Protein AF-A0A2V5XE76-F1 (afdb_monomer)

Radius of gyration: 19.18 Å; Cα contacts (8 Å, |Δi|>4): 137; chains: 1; bounding box: 35×32×63 Å

Structure (mmCIF, N/CA/C/O backbone):
data_AF-A0A2V5XE76-F1
#
_entry.id   AF-A0A2V5XE76-F1
#
loop_
_atom_site.group_PDB
_atom_site.id
_atom_site.type_symbol
_atom_site.label_atom_id
_atom_site.label_alt_id
_atom_site.label_comp_id
_atom_site.label_asym_id
_atom_site.label_entity_id
_atom_site.label_seq_id
_atom_site.pdbx_PDB_ins_code
_atom_site.Cartn_x
_atom_site.Cartn_y
_atom_site.Cartn_z
_atom_site.occupancy
_atom_site.B_iso_or_equiv
_atom_site.auth_seq_id
_atom_site.auth_comp_id
_atom_site.auth_asym_id
_atom_site.auth_atom_id
_atom_site.pdbx_PDB_model_num
ATOM 1 N N . MET A 1 1 ? 0.293 -0.929 38.807 1.00 53.34 1 MET A N 1
ATOM 2 C CA . MET A 1 1 ? -0.860 -1.456 38.031 1.00 53.34 1 MET A CA 1
ATOM 3 C C . MET A 1 1 ? -1.058 -0.796 36.652 1.00 53.34 1 MET A C 1
ATOM 5 O O . MET A 1 1 ? -1.754 -1.380 35.835 1.00 53.34 1 MET A O 1
ATOM 9 N N . HIS A 1 2 ? -0.430 0.347 36.322 1.00 53.59 2 HIS A N 1
ATOM 10 C CA . HIS A 1 2 ? -0.545 0.971 34.984 1.00 53.59 2 HIS A CA 1
ATOM 11 C C . HIS A 1 2 ? 0.242 0.276 33.847 1.00 53.59 2 HIS A C 1
ATOM 13 O O . HIS A 1 2 ? -0.196 0.323 32.702 1.00 53.59 2 HIS A O 1
ATOM 19 N N . GLY A 1 3 ? 1.341 -0.434 34.135 1.00 53.25 3 GLY A N 1
ATOM 20 C CA . GLY A 1 3 ? 2.143 -1.115 33.100 1.00 53.25 3 GLY A CA 1
ATOM 21 C C . GLY A 1 3 ? 1.460 -2.318 32.424 1.00 53.25 3 GLY A C 1
ATOM 22 O O . GLY A 1 3 ? 1.708 -2.595 31.254 1.00 53.25 3 GLY A O 1
ATOM 23 N N . LEU A 1 4 ? 0.547 -3.005 33.123 1.00 61.97 4 LEU A N 1
ATOM 24 C CA . LEU A 1 4 ? -0.153 -4.190 32.598 1.00 61.97 4 LEU A CA 1
ATOM 25 C C . LEU A 1 4 ? -1.219 -3.834 31.546 1.00 61.97 4 LEU A C 1
ATOM 27 O O . LEU A 1 4 ? -1.407 -4.565 30.575 1.00 61.97 4 LEU A O 1
ATOM 31 N N . LEU A 1 5 ? -1.893 -2.690 31.703 1.00 58.81 5 LEU A N 1
ATOM 32 C CA . LEU A 1 5 ? -2.959 -2.257 30.793 1.00 58.81 5 LEU A CA 1
ATOM 33 C C . LEU A 1 5 ? -2.410 -1.804 29.436 1.00 58.81 5 LEU A C 1
ATOM 35 O O . LEU A 1 5 ? -2.969 -2.175 28.403 1.00 58.81 5 LEU A O 1
ATOM 39 N N . ILE A 1 6 ? -1.287 -1.079 29.437 1.00 61.44 6 ILE A N 1
ATOM 40 C CA . ILE A 1 6 ? -0.598 -0.643 28.212 1.00 61.44 6 ILE A CA 1
ATOM 41 C C . ILE A 1 6 ? -0.126 -1.865 27.413 1.00 61.44 6 ILE A C 1
ATOM 43 O O . ILE A 1 6 ? -0.389 -1.948 26.214 1.00 61.44 6 ILE A O 1
ATOM 47 N N . SER A 1 7 ? 0.459 -2.860 28.091 1.00 69.88 7 SER A N 1
ATOM 48 C CA . SER A 1 7 ? 0.870 -4.127 27.471 1.00 69.88 7 SER A CA 1
ATOM 49 C C . SER A 1 7 ? -0.305 -4.839 26.784 1.00 69.88 7 SER A C 1
ATOM 51 O O . SER A 1 7 ? -0.234 -5.164 25.600 1.00 69.88 7 SER A O 1
ATOM 53 N N . SER A 1 8 ? -1.446 -4.975 27.470 1.00 76.69 8 SER A N 1
ATOM 54 C CA . SER A 1 8 ? -2.621 -5.658 26.907 1.00 76.69 8 SER A CA 1
ATOM 55 C C . SER A 1 8 ? -3.210 -4.966 25.669 1.00 76.69 8 SER A C 1
ATOM 57 O O . SER A 1 8 ? -3.753 -5.625 24.780 1.00 76.69 8 SER A O 1
ATOM 59 N N . PHE A 1 9 ? -3.112 -3.636 25.593 1.00 75.81 9 PHE A N 1
ATOM 60 C CA . PHE A 1 9 ? -3.627 -2.859 24.470 1.00 75.81 9 PHE A CA 1
ATOM 61 C C . PHE A 1 9 ? -2.759 -3.015 23.223 1.00 75.81 9 PHE A C 1
ATOM 63 O O . PHE A 1 9 ? -3.282 -3.292 22.142 1.00 75.81 9 PHE A O 1
ATOM 70 N N . VAL A 1 10 ? -1.442 -2.884 23.388 1.00 82.81 10 VAL A N 1
ATOM 71 C CA . VAL A 1 10 ? -0.472 -3.064 22.302 1.00 82.81 10 VAL A CA 1
ATOM 72 C C . VAL A 1 10 ? -0.579 -4.478 21.733 1.00 82.81 10 VAL A C 1
ATOM 74 O O . VAL A 1 10 ? -0.676 -4.647 20.520 1.00 82.81 10 VAL A O 1
ATOM 77 N N . VAL A 1 11 ? -0.687 -5.487 22.603 1.00 87.12 11 VAL A N 1
ATOM 78 C CA . VAL A 1 11 ? -0.856 -6.889 22.197 1.00 87.12 11 VAL A CA 1
ATOM 79 C C . VAL A 1 11 ? -2.112 -7.085 21.342 1.00 87.12 11 VAL A C 1
ATOM 81 O O . VAL A 1 11 ? -2.038 -7.715 20.291 1.00 87.12 11 VAL A O 1
ATOM 84 N N . LYS A 1 12 ? -3.259 -6.505 21.723 1.00 88.94 12 LYS A N 1
ATOM 85 C CA . LYS A 1 12 ? -4.496 -6.598 20.923 1.00 88.94 12 LYS A CA 1
ATOM 86 C C . LYS A 1 12 ? -4.347 -5.974 19.534 1.00 88.94 12 LYS A C 1
ATOM 88 O O . LYS A 1 12 ? -4.841 -6.544 18.565 1.00 88.94 12 LYS A O 1
ATOM 93 N N . LYS A 1 13 ? -3.660 -4.832 19.428 1.00 91.06 13 LYS A N 1
ATOM 94 C CA . LYS A 1 13 ? -3.397 -4.171 18.138 1.00 91.06 13 LYS A CA 1
ATOM 95 C C . LYS A 1 13 ? -2.472 -5.001 17.249 1.00 91.06 13 LYS A C 1
ATOM 97 O O . LYS A 1 13 ? -2.743 -5.124 16.059 1.00 91.06 13 LYS A O 1
ATOM 102 N N . ILE A 1 14 ? -1.441 -5.617 17.828 1.00 94.75 14 ILE A N 1
ATOM 103 C CA . ILE A 1 14 ? -0.551 -6.536 17.104 1.00 94.75 14 ILE A CA 1
ATOM 104 C C . ILE A 1 14 ? -1.347 -7.723 16.559 1.00 94.75 14 ILE A C 1
ATOM 106 O O . ILE A 1 14 ? -1.254 -8.019 15.373 1.00 94.75 14 ILE A O 1
ATOM 110 N N . TRP A 1 15 ? -2.178 -8.366 17.384 1.00 96.25 15 TRP A N 1
ATOM 111 C CA . TRP A 1 15 ? -3.008 -9.483 16.923 1.00 96.25 15 TRP A CA 1
ATOM 112 C C . TRP A 1 15 ? -3.979 -9.079 15.815 1.00 96.25 15 TRP A C 1
ATOM 114 O O . TRP A 1 15 ? -4.098 -9.802 14.832 1.00 96.25 15 TRP A O 1
ATOM 124 N N . ALA A 1 16 ? -4.628 -7.918 15.930 1.00 96.38 16 ALA A N 1
ATOM 125 C CA . ALA A 1 16 ? -5.495 -7.405 14.872 1.00 96.38 16 ALA A CA 1
ATOM 126 C C . ALA A 1 16 ? -4.729 -7.198 13.554 1.00 96.38 16 ALA A C 1
ATOM 128 O O . ALA A 1 16 ? -5.202 -7.618 12.501 1.00 96.38 16 ALA A O 1
ATOM 129 N N . ALA A 1 17 ? -3.522 -6.625 13.608 1.00 97.31 17 ALA A N 1
ATOM 130 C CA . ALA A 1 17 ? -2.675 -6.455 12.431 1.00 97.31 17 ALA A CA 1
ATOM 131 C C . ALA A 1 17 ? -2.233 -7.800 11.825 1.00 97.31 17 ALA A C 1
ATOM 133 O O . ALA A 1 17 ? -2.301 -7.972 10.611 1.00 97.31 17 ALA A O 1
ATOM 134 N N . LEU A 1 18 ? -1.839 -8.775 12.653 1.00 97.94 18 LEU A N 1
ATOM 135 C CA . LEU A 1 18 ? -1.470 -10.120 12.191 1.00 97.94 18 LEU A CA 1
ATOM 136 C C . LEU A 1 18 ? -2.648 -10.848 11.534 1.00 97.94 18 LEU A C 1
ATOM 138 O O . LEU A 1 18 ? -2.463 -11.502 10.510 1.00 97.94 18 LEU A O 1
ATOM 142 N N . ILE A 1 19 ? -3.856 -10.708 12.090 1.00 98.06 19 ILE A N 1
ATOM 143 C CA . ILE A 1 19 ? -5.080 -11.252 11.490 1.00 98.06 19 ILE A CA 1
ATOM 144 C C . ILE A 1 19 ? -5.329 -10.607 10.125 1.00 98.06 19 ILE A C 1
ATOM 146 O O . ILE A 1 19 ? -5.596 -11.329 9.170 1.00 98.06 19 ILE A O 1
ATOM 150 N N . LEU A 1 20 ? -5.199 -9.282 10.002 1.00 98.50 20 LEU A N 1
ATOM 151 C CA . LEU A 1 20 ? -5.370 -8.592 8.718 1.00 98.50 20 LEU A CA 1
ATOM 152 C C . LEU A 1 20 ? -4.351 -9.061 7.676 1.00 98.50 20 LEU A C 1
ATOM 154 O O . LEU A 1 20 ? -4.742 -9.363 6.553 1.00 98.50 20 LEU A O 1
ATOM 158 N N . ILE A 1 21 ? -3.076 -9.198 8.054 1.00 98.56 21 ILE A N 1
ATOM 159 C CA . ILE A 1 21 ? -2.040 -9.752 7.170 1.00 98.56 21 ILE A CA 1
ATOM 160 C C . ILE A 1 21 ? -2.441 -11.157 6.716 1.00 98.56 21 ILE A C 1
ATOM 162 O O . ILE A 1 21 ? -2.447 -11.434 5.521 1.00 98.56 21 ILE A O 1
ATOM 166 N N . ALA A 1 22 ? -2.823 -12.039 7.643 1.00 98.44 22 ALA A N 1
ATOM 167 C CA . ALA A 1 22 ? -3.223 -13.399 7.297 1.00 98.44 22 ALA A CA 1
ATOM 168 C C . ALA A 1 22 ? -4.432 -13.420 6.347 1.00 98.44 22 ALA A C 1
ATOM 170 O O . ALA A 1 22 ? -4.406 -14.132 5.346 1.00 98.44 22 ALA A O 1
ATOM 171 N N . VAL A 1 23 ? -5.462 -12.616 6.621 1.00 98.44 23 VAL A N 1
ATOM 172 C CA . VAL A 1 23 ? -6.676 -12.524 5.795 1.00 98.44 23 VAL A CA 1
ATOM 173 C C . VAL A 1 23 ? -6.355 -12.027 4.387 1.00 98.44 23 VAL A C 1
ATOM 175 O O . VAL A 1 23 ? -6.797 -12.648 3.420 1.00 98.44 23 VAL A O 1
ATOM 178 N N . VAL A 1 24 ? -5.553 -10.967 4.255 1.00 98.50 24 VAL A N 1
ATOM 179 C CA . VAL A 1 24 ? -5.116 -10.450 2.951 1.00 98.50 24 VAL A CA 1
ATOM 180 C C . VAL A 1 24 ? -4.320 -11.521 2.200 1.00 98.50 24 VAL A C 1
ATOM 182 O O . VAL A 1 24 ? -4.672 -11.886 1.080 1.00 98.50 24 VAL A O 1
ATOM 185 N N . PHE A 1 25 ? -3.294 -12.104 2.820 1.00 98.00 25 PHE A N 1
ATOM 186 C CA . PHE A 1 25 ? -2.463 -13.108 2.153 1.00 98.00 25 PHE A CA 1
ATOM 187 C C . PHE A 1 25 ? -3.252 -14.346 1.728 1.00 98.00 25 PHE A C 1
ATOM 189 O O . PHE A 1 25 ? -3.027 -14.847 0.632 1.00 98.00 25 PHE A O 1
ATOM 196 N N . ILE A 1 26 ? -4.185 -14.832 2.550 1.00 97.81 26 ILE A N 1
ATOM 197 C CA . ILE A 1 26 ? -5.039 -15.972 2.190 1.00 97.81 26 ILE A CA 1
ATOM 198 C C . ILE A 1 26 ? -5.948 -15.611 1.010 1.00 97.81 26 ILE A C 1
ATOM 200 O O . ILE A 1 26 ? -6.051 -16.394 0.066 1.00 97.81 26 ILE A O 1
ATOM 204 N N . SER A 1 27 ? -6.567 -14.429 1.039 1.00 97.81 27 SER A N 1
ATOM 205 C CA . SER A 1 27 ? -7.540 -14.002 0.023 1.00 97.81 27 SER A CA 1
ATOM 206 C C . SER A 1 27 ? -6.899 -13.791 -1.351 1.00 97.81 27 SER A C 1
ATOM 208 O O . SER A 1 27 ? -7.483 -14.172 -2.363 1.00 97.81 27 SER A O 1
ATOM 210 N N . TYR A 1 28 ? -5.673 -13.255 -1.396 1.00 96.94 28 TYR A N 1
ATOM 211 C CA . TYR A 1 28 ? -4.976 -12.940 -2.652 1.00 96.94 28 TYR A CA 1
ATOM 212 C C . TYR A 1 28 ? -3.794 -13.868 -2.971 1.00 96.94 28 TYR A C 1
ATOM 214 O O . TYR A 1 28 ? -3.094 -13.645 -3.959 1.00 96.94 28 TYR A O 1
ATOM 222 N N . ALA A 1 29 ? -3.580 -14.950 -2.211 1.00 96.12 29 ALA A N 1
ATOM 223 C CA . ALA A 1 29 ? -2.559 -15.960 -2.517 1.00 96.12 29 ALA A CA 1
ATOM 224 C C . ALA A 1 29 ? -2.602 -16.473 -3.973 1.00 96.12 29 ALA A C 1
ATOM 226 O O . ALA A 1 29 ? -1.527 -16.652 -4.558 1.00 96.12 29 ALA A O 1
ATOM 227 N N . PRO A 1 30 ? -3.781 -16.691 -4.600 1.00 96.12 30 PRO A N 1
ATOM 228 C CA . PRO A 1 30 ? -3.836 -17.112 -5.998 1.00 96.12 30 PRO A CA 1
ATOM 229 C C . PRO A 1 30 ? -3.193 -16.110 -6.967 1.00 96.12 30 PRO A C 1
ATOM 231 O O . PRO A 1 30 ? -2.574 -16.536 -7.941 1.00 96.12 30 PRO A O 1
ATOM 234 N N . ALA A 1 31 ? -3.260 -14.802 -6.685 1.00 94.12 31 ALA A N 1
ATOM 235 C CA . ALA A 1 31 ? -2.730 -13.762 -7.569 1.00 94.12 31 ALA A CA 1
ATOM 236 C C . ALA A 1 31 ? -1.220 -13.914 -7.799 1.00 94.12 31 ALA A C 1
ATOM 238 O O . ALA A 1 31 ? -0.745 -13.760 -8.920 1.00 94.12 31 ALA A O 1
ATOM 239 N N . VAL A 1 32 ? -0.465 -14.336 -6.782 1.00 95.25 32 VAL A N 1
ATOM 240 C CA . VAL A 1 32 ? 0.996 -14.531 -6.871 1.00 95.25 32 VAL A CA 1
ATOM 241 C C . VAL A 1 32 ? 1.390 -15.585 -7.919 1.00 95.25 32 VAL A C 1
ATOM 243 O O . VAL A 1 32 ? 2.512 -15.571 -8.421 1.00 95.25 32 VAL A O 1
ATOM 246 N N . ARG A 1 33 ? 0.476 -16.494 -8.282 1.00 95.75 33 ARG A N 1
ATOM 247 C CA . ARG A 1 33 ? 0.705 -17.533 -9.302 1.00 95.75 33 ARG A CA 1
ATOM 248 C C . ARG A 1 33 ? 0.202 -17.146 -10.694 1.00 95.75 33 ARG A C 1
ATOM 250 O O . ARG A 1 33 ? 0.488 -17.864 -11.649 1.00 95.75 33 ARG A O 1
ATOM 257 N N . ASN A 1 34 ? -0.535 -16.045 -10.810 1.00 95.88 34 ASN A N 1
ATOM 258 C CA . ASN A 1 34 ? -1.094 -15.584 -12.073 1.00 95.88 34 ASN A CA 1
ATOM 259 C C . ASN A 1 34 ? -0.053 -14.809 -12.896 1.00 95.88 34 ASN A C 1
ATOM 261 O O . ASN A 1 34 ? 0.933 -14.293 -12.366 1.00 95.88 34 ASN A O 1
ATOM 265 N N . GLY A 1 35 ? -0.276 -14.746 -14.209 1.00 97.44 35 GLY A N 1
ATOM 266 C CA . GLY A 1 35 ? 0.493 -13.895 -15.117 1.00 97.44 35 GLY A CA 1
ATOM 267 C C . GLY A 1 35 ? 0.016 -12.444 -15.098 1.00 97.44 35 GLY A C 1
ATOM 268 O O . GLY A 1 35 ? -1.010 -12.139 -14.496 1.00 97.44 35 GLY A O 1
ATOM 269 N N . PHE A 1 36 ? 0.747 -11.575 -15.796 1.00 97.38 36 PHE A N 1
ATOM 270 C CA . PHE A 1 36 ? 0.317 -10.201 -16.048 1.00 97.38 36 PHE A CA 1
ATOM 271 C C . PHE A 1 36 ? -0.972 -10.180 -16.877 1.00 97.38 36 PHE A C 1
ATOM 273 O O . PHE A 1 36 ? -1.052 -10.863 -17.905 1.00 97.38 36 PHE A O 1
ATOM 280 N N . VAL A 1 37 ? -1.961 -9.394 -16.456 1.00 95.00 37 VAL A N 1
ATOM 281 C CA . VAL A 1 37 ? -3.259 -9.260 -17.134 1.00 95.00 37 VAL A CA 1
ATOM 282 C C . VAL A 1 37 ? -3.757 -7.815 -17.100 1.00 95.00 37 VAL A C 1
ATOM 284 O O . VAL A 1 37 ? -3.347 -7.018 -16.265 1.00 95.00 37 VAL A O 1
ATOM 287 N N . TRP A 1 38 ? -4.658 -7.471 -18.025 1.00 92.62 38 TRP A N 1
ATOM 288 C CA . TRP A 1 38 ? -5.283 -6.143 -18.101 1.00 92.62 38 TRP A CA 1
ATOM 289 C C . TRP A 1 38 ? -4.242 -5.007 -18.073 1.00 92.62 38 TRP A C 1
ATOM 291 O O . TRP A 1 38 ? -3.357 -4.961 -18.938 1.00 92.62 38 TRP A O 1
ATOM 301 N N . ASP A 1 39 ? -4.340 -4.119 -17.083 1.00 91.31 39 ASP A N 1
ATOM 302 C CA . ASP A 1 39 ? -3.519 -2.922 -16.942 1.00 91.31 39 ASP A CA 1
ATOM 303 C C . ASP A 1 39 ? -2.036 -3.230 -16.722 1.00 91.31 39 ASP A C 1
ATOM 305 O O . ASP A 1 39 ? -1.203 -2.402 -17.089 1.00 91.31 39 ASP A O 1
ATOM 309 N N . ASP A 1 40 ? -1.664 -4.426 -16.252 1.00 94.69 40 ASP A N 1
ATOM 310 C CA . ASP A 1 40 ? -0.255 -4.832 -16.144 1.00 94.69 40 ASP A CA 1
ATOM 311 C C . ASP A 1 40 ? 0.471 -4.704 -17.490 1.00 94.69 40 ASP A C 1
ATOM 313 O O . ASP A 1 40 ? 1.660 -4.380 -17.561 1.00 94.69 40 ASP A O 1
ATOM 317 N N . THR A 1 41 ? -0.261 -4.903 -18.588 1.00 93.50 41 THR A N 1
ATOM 318 C CA . THR A 1 41 ? 0.281 -4.756 -19.938 1.00 93.50 41 THR A CA 1
ATOM 319 C C . THR A 1 41 ? 0.754 -3.328 -20.194 1.00 93.50 41 THR A C 1
ATOM 321 O O . THR A 1 41 ? 1.830 -3.127 -20.749 1.00 93.50 41 THR A O 1
ATOM 324 N N . ALA A 1 42 ? -0.033 -2.323 -19.813 1.00 92.62 42 ALA A N 1
ATOM 325 C CA . ALA A 1 42 ? 0.340 -0.925 -20.006 1.00 92.62 42 ALA A CA 1
ATOM 326 C C . ALA A 1 42 ? 1.326 -0.459 -18.924 1.00 92.62 42 ALA A C 1
ATOM 328 O O . ALA A 1 42 ? 2.358 0.124 -19.238 1.00 92.62 42 ALA A O 1
ATOM 329 N N . LEU A 1 43 ? 1.044 -0.780 -17.660 1.00 93.81 43 LEU A N 1
ATOM 330 C CA . LEU A 1 43 ? 1.743 -0.235 -16.497 1.00 93.81 43 LEU A CA 1
ATOM 331 C C . LEU A 1 43 ? 3.076 -0.925 -16.184 1.00 93.81 43 LEU A C 1
ATOM 333 O O . LEU A 1 43 ? 3.940 -0.319 -15.553 1.00 93.81 43 LEU A O 1
ATOM 337 N N . VAL A 1 44 ? 3.247 -2.184 -16.601 1.00 95.75 44 VAL A N 1
ATOM 338 C CA . VAL A 1 44 ? 4.455 -2.977 -16.321 1.00 95.75 44 VAL A CA 1
ATOM 339 C C . VAL A 1 44 ? 5.133 -3.442 -17.599 1.00 95.75 44 VAL A C 1
ATOM 341 O O . VAL A 1 44 ? 6.347 -3.287 -17.729 1.00 95.75 44 VAL A O 1
ATOM 344 N N . LEU A 1 45 ? 4.403 -4.020 -18.556 1.00 95.69 45 LEU A N 1
ATOM 345 C CA . LEU A 1 45 ? 5.022 -4.595 -19.760 1.00 95.69 45 LEU A CA 1
ATOM 346 C C . LEU A 1 45 ? 5.420 -3.544 -20.798 1.00 95.69 45 LEU A C 1
ATOM 348 O O . LEU A 1 45 ? 6.449 -3.708 -21.456 1.00 95.69 45 LEU A O 1
ATOM 352 N N . ARG A 1 46 ? 4.659 -2.456 -20.922 1.00 94.56 46 ARG A N 1
ATOM 353 C CA . ARG A 1 46 ? 4.894 -1.423 -21.941 1.00 94.56 46 ARG A CA 1
ATOM 354 C C . ARG A 1 46 ? 5.397 -0.090 -21.402 1.00 94.56 46 ARG A C 1
ATOM 356 O O . ARG A 1 46 ? 6.001 0.637 -22.182 1.00 94.56 46 ARG A O 1
ATOM 363 N N . ASP A 1 47 ? 5.252 0.202 -20.108 1.00 94.62 47 ASP A N 1
ATOM 364 C CA . ASP A 1 47 ? 5.765 1.451 -19.532 1.00 94.62 47 ASP A CA 1
ATOM 365 C C . ASP A 1 47 ? 7.307 1.529 -19.674 1.00 94.62 47 ASP A C 1
ATOM 367 O O . ASP A 1 47 ? 8.035 0.709 -19.096 1.00 94.62 47 ASP A O 1
ATOM 371 N N . PRO A 1 48 ? 7.850 2.483 -20.457 1.00 95.25 48 PRO A N 1
ATOM 372 C CA . PRO A 1 48 ? 9.292 2.627 -20.623 1.00 95.25 48 PRO A CA 1
ATOM 373 C C . PRO A 1 48 ? 9.955 3.309 -19.416 1.00 95.25 48 PRO A C 1
ATOM 375 O O . PRO A 1 48 ? 11.163 3.161 -19.216 1.00 95.25 48 PRO A O 1
ATOM 378 N N . LEU A 1 49 ? 9.195 4.035 -18.593 1.00 96.12 49 LEU A N 1
ATOM 379 C CA . LEU A 1 49 ? 9.716 4.856 -17.500 1.00 96.12 49 LEU A CA 1
ATOM 380 C C . LEU A 1 49 ? 10.115 4.019 -16.279 1.00 96.12 49 LEU A C 1
ATOM 382 O O . LEU A 1 49 ? 10.929 4.470 -15.475 1.00 96.12 49 LEU A O 1
ATOM 386 N N . ILE A 1 50 ? 9.638 2.774 -16.172 1.00 97.19 50 ILE A N 1
ATOM 3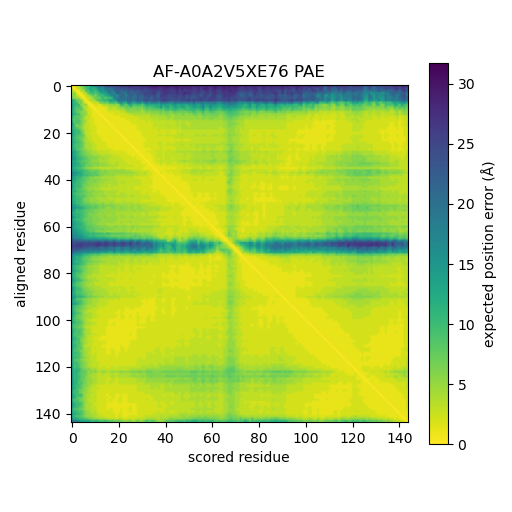87 C CA . ILE A 1 50 ? 10.049 1.858 -15.093 1.00 97.19 50 ILE A CA 1
ATOM 388 C C . ILE A 1 50 ? 11.393 1.164 -15.358 1.00 97.19 50 ILE A C 1
ATOM 390 O O . ILE A 1 50 ? 11.912 0.446 -14.507 1.00 97.19 50 ILE A O 1
ATOM 394 N N . ARG A 1 51 ? 11.977 1.343 -16.550 1.00 96.56 51 ARG A N 1
ATOM 395 C CA . ARG A 1 51 ? 13.139 0.560 -17.009 1.00 96.56 51 ARG A CA 1
ATOM 396 C C . ARG A 1 51 ? 14.480 1.023 -16.445 1.00 96.56 51 ARG A C 1
ATOM 398 O O . ARG A 1 51 ? 15.483 0.339 -16.636 1.00 96.56 51 ARG A O 1
ATOM 405 N N . SER A 1 52 ? 14.535 2.183 -15.791 1.00 96.69 52 SER A N 1
ATOM 406 C CA . SER A 1 52 ? 15.782 2.733 -15.259 1.00 96.69 52 SER A CA 1
ATOM 407 C C . SER A 1 52 ? 15.544 3.708 -14.113 1.00 96.69 52 SER A C 1
ATOM 409 O O . SER A 1 52 ? 14.677 4.571 -14.194 1.00 96.69 52 SER A O 1
ATOM 411 N N . TRP A 1 53 ? 16.419 3.673 -13.105 1.00 96.50 53 TRP A N 1
ATOM 412 C CA . TRP A 1 53 ? 16.478 4.675 -12.033 1.00 96.50 53 TRP A CA 1
ATOM 413 C C . TRP A 1 53 ? 16.625 6.109 -12.559 1.00 96.50 53 TRP A C 1
ATOM 415 O O . TRP A 1 53 ? 16.137 7.052 -11.944 1.00 96.50 53 TRP A O 1
ATOM 425 N N . ARG A 1 54 ? 17.268 6.280 -13.722 1.00 97.25 54 ARG A N 1
ATOM 426 C CA . ARG A 1 54 ? 17.459 7.594 -14.356 1.00 97.25 54 ARG A CA 1
ATOM 427 C C . ARG A 1 54 ? 16.155 8.207 -14.866 1.00 97.25 54 ARG A C 1
ATOM 429 O O . ARG A 1 54 ? 16.103 9.412 -15.066 1.00 97.25 54 ARG A O 1
ATOM 436 N N . LEU A 1 55 ? 15.125 7.389 -15.073 1.00 96.50 55 LEU A N 1
ATOM 437 C CA . LEU A 1 55 ? 13.821 7.819 -15.568 1.00 96.50 55 LEU A CA 1
ATOM 438 C C .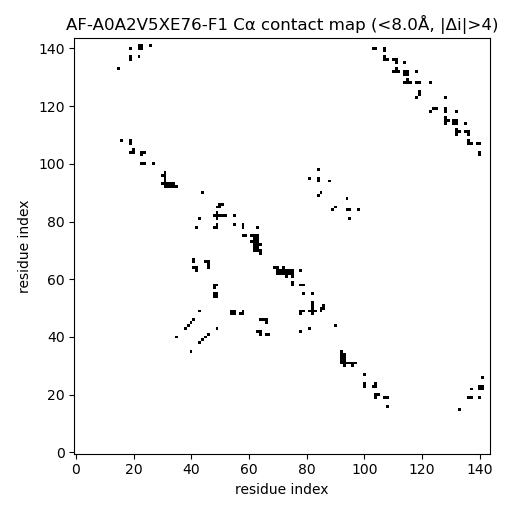 LEU A 1 55 ? 12.840 8.128 -14.434 1.00 96.50 55 LEU A C 1
ATOM 440 O O . LEU A 1 55 ? 11.705 8.484 -14.717 1.00 96.50 55 LEU A O 1
ATOM 444 N N . ILE A 1 56 ? 13.252 8.040 -13.162 1.00 96.25 56 ILE A N 1
ATOM 445 C CA . ILE A 1 56 ? 12.361 8.338 -12.031 1.00 96.25 56 ILE A CA 1
ATOM 446 C C . ILE A 1 56 ? 11.855 9.774 -12.107 1.00 96.25 56 ILE A C 1
ATOM 448 O O . ILE A 1 56 ? 10.651 9.979 -12.059 1.00 96.25 56 ILE A O 1
ATOM 452 N N . THR A 1 57 ? 12.740 10.759 -12.270 1.00 96.56 57 THR A N 1
ATOM 453 C CA . THR A 1 57 ? 12.334 12.171 -12.363 1.00 96.56 57 THR A CA 1
ATOM 454 C C . THR A 1 57 ? 11.372 12.403 -13.520 1.00 96.56 57 THR A C 1
ATOM 456 O O . THR A 1 57 ? 10.380 13.102 -13.355 1.00 96.56 57 THR A O 1
ATOM 459 N N . GLU A 1 58 ? 11.626 11.759 -14.660 1.00 95.31 58 GLU A N 1
ATOM 460 C CA . GLU A 1 58 ? 10.727 11.802 -15.810 1.00 95.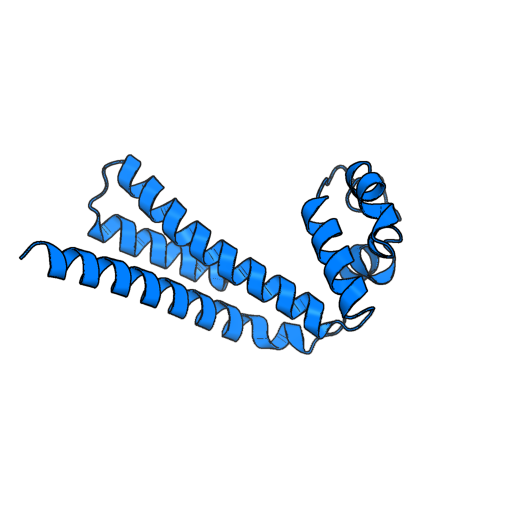31 58 GLU A CA 1
ATOM 461 C C . GLU A 1 58 ? 9.379 11.157 -15.473 1.00 95.31 58 GLU A C 1
ATOM 463 O O . GLU A 1 58 ? 8.334 11.738 -15.728 1.00 95.31 58 GLU A O 1
ATOM 468 N N . GLY A 1 59 ? 9.374 10.014 -14.787 1.00 93.44 59 GLY A N 1
ATOM 469 C CA . GLY A 1 59 ? 8.171 9.329 -14.316 1.00 93.44 59 GLY A CA 1
ATOM 470 C C . GLY A 1 59 ? 7.234 10.184 -13.460 1.00 93.44 59 GLY A C 1
ATOM 471 O O . GLY A 1 59 ? 6.025 9.958 -13.515 1.00 93.44 59 GLY A O 1
ATOM 472 N N . PHE A 1 60 ? 7.761 11.166 -12.718 1.00 95.56 60 PHE A N 1
ATOM 473 C CA . PHE A 1 60 ? 6.979 12.148 -11.951 1.00 95.56 60 PHE A CA 1
ATOM 474 C C . PHE A 1 60 ? 6.393 13.276 -12.817 1.00 95.56 60 PHE A C 1
ATOM 476 O O . PHE A 1 60 ? 5.490 13.974 -12.373 1.00 95.56 60 PHE A O 1
ATOM 483 N N . ASN A 1 61 ? 6.854 13.442 -14.054 1.00 93.94 61 ASN A N 1
ATOM 484 C CA . ASN A 1 61 ? 6.314 14.421 -14.999 1.00 93.94 61 ASN A CA 1
ATOM 485 C C . ASN A 1 61 ? 5.264 13.821 -15.948 1.00 93.94 61 ASN A C 1
ATOM 487 O O . ASN A 1 61 ? 4.708 14.544 -16.771 1.00 93.94 61 ASN A O 1
ATOM 491 N N . HIS A 1 62 ? 4.979 12.518 -15.840 1.00 91.38 62 HIS A N 1
ATOM 492 C CA . HIS A 1 62 ? 4.027 11.820 -16.705 1.00 91.38 62 HIS A CA 1
ATOM 493 C C . HIS A 1 62 ? 2.830 11.281 -15.939 1.00 91.38 62 HIS A C 1
ATOM 495 O O . HIS A 1 62 ? 2.944 10.741 -14.835 1.00 91.38 62 HIS A O 1
ATOM 501 N N . PHE A 1 63 ? 1.676 11.324 -16.595 1.00 91.56 63 PHE A N 1
ATOM 502 C CA . PHE A 1 63 ? 0.504 10.582 -16.159 1.00 91.56 63 PHE A CA 1
ATOM 503 C C . PHE A 1 63 ? 0.713 9.062 -16.284 1.00 91.56 63 PHE A C 1
ATOM 505 O O . PHE A 1 63 ? 1.729 8.564 -16.782 1.00 91.56 63 PHE A O 1
ATOM 512 N N . LEU A 1 64 ? -0.236 8.307 -15.742 1.00 88.69 64 LEU A N 1
ATOM 513 C CA . LEU A 1 64 ? -0.136 6.870 -15.507 1.00 88.69 64 LEU A CA 1
ATOM 514 C C . LEU A 1 64 ? 0.022 6.045 -16.790 1.00 88.69 64 LEU A C 1
ATOM 516 O O . LEU A 1 64 ? 0.788 5.089 -16.798 1.00 88.69 64 LEU A O 1
ATOM 520 N N . PHE A 1 65 ? -0.653 6.421 -17.873 1.00 87.44 65 PHE A N 1
ATOM 521 C CA . PHE A 1 65 ? -0.564 5.715 -19.148 1.00 87.44 65 PHE A CA 1
ATOM 522 C C . PHE A 1 65 ? 0.238 6.544 -20.151 1.00 87.44 65 PHE A C 1
ATOM 524 O O . PHE A 1 65 ? -0.223 7.587 -20.603 1.00 87.44 65 PHE A O 1
ATOM 531 N N . VAL A 1 66 ? 1.448 6.077 -20.475 1.00 82.62 66 VAL A N 1
ATOM 532 C CA . VAL A 1 66 ? 2.357 6.733 -21.438 1.00 82.62 66 VAL A CA 1
ATOM 533 C C . VAL A 1 66 ? 1.994 6.372 -22.884 1.00 82.62 66 VAL A C 1
ATOM 535 O O . VAL A 1 66 ? 2.263 7.135 -23.805 1.00 82.62 66 VAL A O 1
ATOM 538 N N . ASP A 1 67 ? 1.384 5.204 -23.087 1.00 73.62 67 ASP A N 1
ATOM 539 C CA . ASP A 1 67 ? 1.154 4.581 -24.394 1.00 73.62 67 ASP A CA 1
ATOM 540 C C . ASP A 1 67 ? -0.331 4.457 -24.787 1.00 73.62 67 ASP A C 1
ATOM 542 O O . ASP A 1 67 ? -0.649 3.841 -25.807 1.00 73.62 67 ASP A O 1
ATOM 546 N N . ALA A 1 68 ? -1.242 5.024 -23.992 1.00 62.81 68 ALA A N 1
ATOM 547 C CA . ALA A 1 68 ? -2.683 5.019 -24.240 1.00 62.81 68 ALA A CA 1
ATOM 548 C C . ALA A 1 68 ? -3.237 6.450 -24.350 1.00 62.81 68 ALA A C 1
ATOM 550 O O . ALA A 1 68 ? -2.504 7.430 -24.229 1.00 62.81 68 ALA A O 1
ATOM 551 N N . THR A 1 69 ? -4.545 6.564 -24.602 1.00 59.28 69 THR A N 1
ATOM 552 C CA . THR A 1 69 ? -5.313 7.820 -24.568 1.00 59.28 69 THR A CA 1
ATOM 553 C C . THR A 1 69 ? -4.888 8.703 -23.399 1.00 59.28 69 THR A C 1
ATOM 555 O O . THR A 1 69 ? -4.669 8.181 -22.305 1.00 59.28 69 THR A O 1
ATOM 558 N N . ALA A 1 70 ? -4.820 10.022 -23.623 1.00 64.94 70 ALA A N 1
ATOM 559 C CA . ALA A 1 70 ? -4.528 10.998 -22.576 1.00 64.94 70 ALA A CA 1
ATOM 560 C C . ALA A 1 70 ? -5.332 10.658 -21.312 1.00 64.94 70 ALA A C 1
ATOM 562 O O . ALA A 1 70 ? -6.562 10.622 -21.329 1.00 64.94 70 ALA A O 1
ATOM 563 N N . SER A 1 71 ? -4.608 10.306 -20.256 1.00 69.81 71 SER A N 1
ATOM 564 C CA . SER A 1 71 ? -5.164 9.877 -18.983 1.00 69.81 71 SER A CA 1
ATOM 565 C C . SER A 1 71 ? -4.823 10.937 -17.958 1.00 69.81 71 SER A C 1
ATOM 567 O O . SER A 1 71 ? -3.646 11.204 -17.751 1.00 69.81 71 SER A O 1
ATOM 569 N N . ASP A 1 72 ? -5.817 11.425 -17.227 1.00 82.62 72 ASP A N 1
ATOM 570 C CA . ASP A 1 72 ? -5.597 12.376 -16.132 1.00 82.62 72 ASP A CA 1
ATOM 571 C C . ASP A 1 72 ? -5.216 11.681 -14.808 1.00 82.62 72 ASP A C 1
ATOM 573 O O . ASP A 1 72 ? -5.114 12.310 -13.753 1.00 82.62 72 ASP A O 1
ATOM 577 N N . PHE A 1 73 ? -4.989 10.360 -14.822 1.00 88.25 73 PHE A N 1
ATOM 578 C CA . PHE A 1 73 ? -4.552 9.626 -13.637 1.00 88.25 73 PHE A CA 1
ATOM 579 C C . PHE A 1 73 ? -3.064 9.848 -13.370 1.00 88.25 73 PHE A C 1
ATOM 581 O O . PHE A 1 73 ? -2.212 9.393 -14.127 1.00 88.25 73 PHE A O 1
ATOM 588 N N . TYR A 1 74 ? -2.737 10.500 -12.257 1.00 92.69 74 TYR A N 1
ATOM 589 C CA . TYR A 1 74 ? -1.361 10.723 -11.814 1.00 92.69 74 TYR A CA 1
ATOM 590 C C . TYR A 1 74 ? -1.016 9.812 -10.625 1.00 92.69 74 TYR A C 1
ATOM 592 O O . TYR A 1 74 ? -1.591 9.954 -9.545 1.00 92.69 74 TYR A O 1
ATOM 600 N N . ARG A 1 75 ? -0.099 8.845 -10.816 1.00 93.81 75 ARG A N 1
ATOM 601 C CA . ARG A 1 75 ? 0.319 7.876 -9.773 1.00 93.81 75 ARG A CA 1
ATOM 602 C C . ARG A 1 75 ? 1.841 7.630 -9.760 1.00 93.81 75 ARG A C 1
ATOM 604 O O . ARG A 1 75 ? 2.295 6.501 -9.959 1.00 93.81 75 ARG A O 1
ATOM 611 N N . PRO A 1 76 ? 2.657 8.663 -9.498 1.00 94.81 76 PRO A N 1
ATOM 612 C CA . PRO A 1 76 ? 4.117 8.568 -9.591 1.00 94.81 76 PRO A CA 1
ATOM 613 C C . PRO A 1 76 ? 4.721 7.584 -8.576 1.00 94.81 76 PRO A C 1
ATOM 615 O O . PRO A 1 76 ? 5.707 6.917 -8.872 1.00 94.81 76 PRO A O 1
ATOM 618 N N . ILE A 1 77 ? 4.106 7.437 -7.395 1.00 96.81 77 ILE A N 1
ATOM 619 C CA . ILE A 1 77 ? 4.570 6.502 -6.359 1.00 96.81 77 ILE A CA 1
ATOM 620 C C . ILE A 1 77 ? 4.354 5.047 -6.786 1.00 96.81 77 ILE A C 1
ATOM 622 O O . ILE A 1 77 ? 5.232 4.216 -6.581 1.00 96.81 77 ILE A O 1
ATOM 626 N N . GLN A 1 78 ? 3.227 4.744 -7.440 1.00 96.31 78 GLN A N 1
ATOM 627 C CA . GLN A 1 78 ? 2.991 3.421 -8.019 1.00 96.31 78 GLN A CA 1
ATOM 628 C C . GLN A 1 78 ? 4.054 3.101 -9.076 1.00 96.31 78 GLN A C 1
ATOM 630 O O . GLN A 1 78 ? 4.657 2.031 -9.036 1.00 96.31 78 GLN A O 1
ATOM 635 N N . ARG A 1 79 ? 4.328 4.046 -9.984 1.00 96.00 79 ARG A N 1
ATOM 636 C CA . ARG A 1 79 ? 5.370 3.881 -11.004 1.00 96.00 79 ARG A CA 1
ATOM 637 C C . ARG A 1 79 ? 6.749 3.668 -10.377 1.00 96.00 79 ARG A C 1
ATOM 639 O O . ARG A 1 79 ? 7.472 2.785 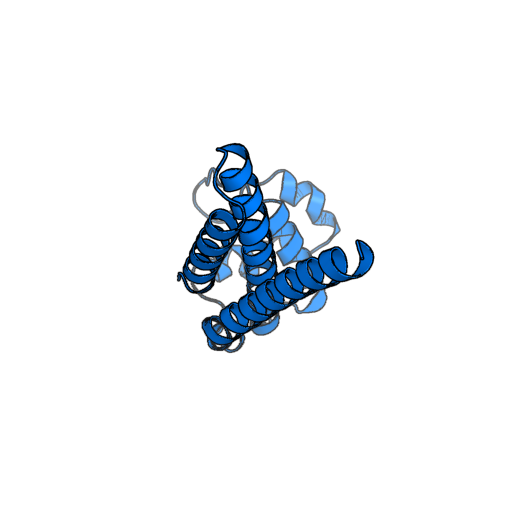-10.816 1.00 96.00 79 ARG A O 1
ATOM 646 N N . LEU A 1 80 ? 7.091 4.410 -9.320 1.00 97.56 80 LEU A N 1
ATOM 647 C CA . LEU A 1 80 ? 8.343 4.221 -8.583 1.00 97.56 80 LEU A CA 1
ATOM 648 C C . LEU A 1 80 ? 8.462 2.807 -7.994 1.00 97.56 80 LEU A C 1
ATOM 650 O O . LEU A 1 80 ? 9.525 2.198 -8.102 1.00 97.56 80 LEU A O 1
ATOM 654 N N . ILE A 1 81 ? 7.386 2.270 -7.410 1.00 97.94 81 ILE A N 1
ATOM 655 C CA . ILE A 1 81 ? 7.358 0.886 -6.911 1.00 97.94 81 ILE A CA 1
ATOM 656 C C . ILE A 1 81 ? 7.608 -0.095 -8.065 1.00 97.94 81 ILE A C 1
ATOM 658 O O . ILE A 1 81 ? 8.471 -0.959 -7.943 1.00 97.94 81 ILE A O 1
ATOM 662 N N . PHE A 1 82 ? 6.962 0.097 -9.218 1.00 97.75 82 PHE A N 1
ATOM 663 C CA . PHE A 1 82 ? 7.203 -0.742 -10.397 1.00 97.75 82 PHE A CA 1
ATOM 664 C C . PHE A 1 82 ? 8.617 -0.611 -10.975 1.00 97.75 82 PHE A C 1
ATOM 666 O O . PHE A 1 82 ? 9.139 -1.597 -11.493 1.00 97.75 82 PHE A O 1
ATOM 673 N N . THR A 1 83 ? 9.275 0.547 -10.850 1.00 98.06 83 THR A N 1
ATOM 674 C CA . THR A 1 83 ? 10.706 0.699 -11.172 1.00 98.06 83 THR A CA 1
ATOM 675 C C . THR A 1 83 ? 11.573 -0.166 -10.256 1.00 98.06 83 THR A C 1
ATOM 677 O O . THR A 1 83 ? 12.500 -0.825 -10.731 1.00 98.06 83 THR A O 1
ATOM 680 N N . ILE A 1 84 ? 11.265 -0.197 -8.954 1.00 98.25 84 ILE A N 1
ATOM 681 C CA . ILE A 1 84 ? 11.972 -1.036 -7.975 1.00 98.25 84 ILE A CA 1
ATOM 682 C C . ILE A 1 84 ? 11.733 -2.521 -8.282 1.00 98.25 84 ILE A C 1
ATOM 684 O O . ILE A 1 84 ? 12.697 -3.283 -8.384 1.00 98.25 84 ILE A O 1
ATOM 688 N N . ASP A 1 85 ? 10.476 -2.921 -8.491 1.00 98.25 85 ASP A N 1
ATOM 689 C CA . ASP A 1 85 ? 10.120 -4.303 -8.825 1.00 98.25 85 ASP A CA 1
ATOM 690 C C . ASP A 1 85 ? 10.779 -4.742 -10.142 1.00 98.25 85 ASP A C 1
ATOM 692 O O . ASP A 1 85 ? 11.331 -5.839 -10.220 1.00 98.25 85 ASP A O 1
ATOM 696 N N . TYR A 1 86 ? 10.818 -3.873 -11.159 1.00 98.31 86 TYR A N 1
ATOM 697 C CA . TYR A 1 86 ? 11.482 -4.169 -12.432 1.00 98.31 86 TYR A CA 1
ATOM 698 C C . TYR A 1 86 ? 12.986 -4.346 -12.272 1.00 98.31 86 TYR A C 1
ATOM 700 O O . TYR A 1 86 ? 13.552 -5.298 -12.814 1.00 98.31 86 TYR A O 1
ATOM 708 N N . ALA A 1 87 ? 13.637 -3.473 -11.503 1.00 98.06 87 ALA A N 1
ATOM 709 C CA . ALA A 1 87 ? 15.064 -3.589 -11.239 1.00 98.06 87 ALA A CA 1
ATOM 710 C C . ALA A 1 87 ? 15.419 -4.892 -10.499 1.00 98.06 87 ALA A C 1
ATOM 712 O O . ALA A 1 87 ? 16.494 -5.445 -10.731 1.00 98.06 87 ALA A O 1
ATOM 713 N N . ALA A 1 88 ? 14.528 -5.394 -9.637 1.00 98.12 88 ALA A N 1
ATOM 714 C CA . ALA A 1 88 ? 14.749 -6.614 -8.865 1.00 98.12 88 ALA A CA 1
ATOM 715 C C . ALA A 1 88 ? 14.330 -7.902 -9.601 1.00 98.12 88 ALA A C 1
ATOM 717 O O . ALA A 1 88 ? 14.979 -8.941 -9.450 1.00 98.12 88 ALA A O 1
ATOM 718 N N . PHE A 1 89 ? 13.251 -7.857 -10.386 1.00 97.69 89 PHE A N 1
ATOM 719 C CA . PHE A 1 89 ? 12.557 -9.058 -10.865 1.00 97.69 89 PHE A CA 1
ATOM 720 C C . PHE A 1 89 ? 12.273 -9.079 -12.371 1.00 97.69 89 PHE A C 1
ATOM 722 O O . PHE A 1 89 ? 11.832 -10.116 -12.879 1.00 97.69 89 PHE A O 1
ATOM 729 N N . ALA A 1 90 ? 12.558 -7.993 -13.097 1.00 97.12 90 ALA A N 1
ATOM 730 C CA . ALA A 1 90 ? 12.238 -7.831 -14.515 1.00 97.12 90 ALA A CA 1
ATOM 731 C C . ALA A 1 90 ? 10.778 -8.230 -14.812 1.00 97.12 90 ALA A C 1
ATOM 733 O O . ALA A 1 90 ? 9.874 -7.774 -14.136 1.00 97.12 90 ALA A O 1
ATOM 734 N N . PHE A 1 91 ? 10.505 -9.097 -15.789 1.00 96.94 91 PHE A N 1
ATOM 735 C CA . PHE A 1 91 ? 9.134 -9.488 -16.160 1.00 96.94 91 PHE A CA 1
ATOM 736 C C . PHE A 1 91 ? 8.614 -10.740 -15.439 1.00 96.94 91 PHE A C 1
ATOM 738 O O . PHE A 1 91 ? 7.894 -11.548 -16.027 1.00 96.94 91 PHE A O 1
ATOM 745 N N . ARG A 1 92 ? 8.982 -10.946 -14.172 1.00 97.88 92 ARG A N 1
ATOM 746 C CA . ARG A 1 92 ? 8.425 -12.040 -13.359 1.00 97.88 92 ARG A CA 1
ATOM 747 C C . ARG A 1 92 ? 7.178 -11.536 -12.623 1.00 97.88 92 ARG A C 1
ATOM 749 O O . ARG A 1 92 ? 7.352 -10.717 -11.734 1.00 97.88 92 ARG A O 1
ATOM 756 N N . PRO A 1 93 ? 5.959 -12.026 -12.912 1.00 97.75 93 PRO A N 1
ATOM 757 C CA . PRO A 1 93 ? 4.722 -11.456 -12.362 1.00 97.75 93 PRO A CA 1
ATOM 758 C C . PRO A 1 93 ? 4.539 -11.698 -10.858 1.00 97.75 93 PRO A C 1
ATOM 760 O O . PRO A 1 93 ? 4.126 -10.800 -10.133 1.00 97.75 93 PRO A O 1
ATOM 763 N N . GLY A 1 94 ? 4.905 -12.884 -10.359 1.00 98.00 94 GLY A N 1
ATOM 764 C CA . GLY A 1 94 ? 4.674 -13.260 -8.959 1.00 98.00 94 GLY A CA 1
ATOM 765 C C . GLY A 1 94 ? 5.206 -12.248 -7.929 1.00 98.00 94 GLY A C 1
ATOM 766 O O . GLY A 1 94 ? 4.447 -11.863 -7.042 1.00 98.00 94 GLY A O 1
ATOM 767 N N . PRO A 1 95 ? 6.463 -11.769 -8.038 1.00 98.06 95 PRO A N 1
ATOM 768 C CA . PRO A 1 95 ? 6.981 -10.710 -7.173 1.00 98.06 95 PRO A CA 1
ATOM 769 C C . PRO A 1 95 ? 6.180 -9.402 -7.196 1.00 98.06 95 PRO A C 1
ATOM 771 O O . PRO A 1 95 ? 5.956 -8.841 -6.132 1.00 98.06 95 PRO A O 1
ATOM 774 N N . TYR A 1 96 ? 5.683 -8.951 -8.353 1.00 98.12 96 TYR A N 1
ATOM 775 C CA . TYR A 1 96 ? 4.855 -7.736 -8.439 1.00 98.12 96 TYR A CA 1
ATOM 776 C C . TYR A 1 96 ? 3.547 -7.915 -7.674 1.00 98.12 96 TYR A C 1
ATOM 778 O O . TYR A 1 96 ? 3.176 -7.077 -6.854 1.00 98.12 96 TYR A O 1
ATOM 786 N N . HIS A 1 97 ? 2.872 -9.047 -7.882 1.00 97.62 97 HIS A N 1
ATOM 7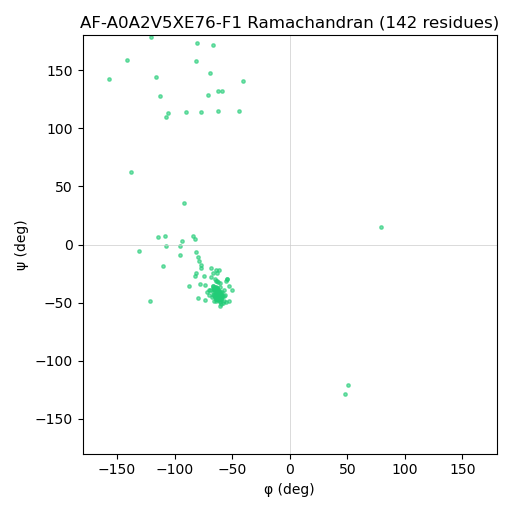87 C CA . HIS A 1 97 ? 1.642 -9.358 -7.159 1.00 97.62 97 HIS A CA 1
ATOM 788 C C . HIS A 1 97 ? 1.897 -9.489 -5.653 1.00 97.62 97 HIS A C 1
ATOM 790 O O . HIS A 1 97 ? 1.091 -9.021 -4.853 1.00 97.62 97 HIS A O 1
ATOM 796 N N . LEU A 1 98 ? 3.034 -10.063 -5.246 1.00 98.12 98 LEU A N 1
ATOM 797 C CA . LEU A 1 98 ? 3.434 -10.106 -3.840 1.00 98.12 98 LEU A CA 1
ATOM 798 C C . LEU A 1 98 ? 3.648 -8.695 -3.269 1.00 98.12 98 LEU A C 1
ATOM 800 O O . LEU A 1 98 ? 3.151 -8.413 -2.177 1.00 98.12 98 LEU A O 1
ATOM 804 N N . THR A 1 99 ? 4.327 -7.805 -3.999 1.00 97.94 99 THR A N 1
ATOM 805 C CA . THR A 1 99 ? 4.488 -6.393 -3.621 1.00 97.94 99 THR A CA 1
ATOM 806 C C . THR A 1 99 ? 3.124 -5.716 -3.445 1.00 97.94 99 THR A C 1
ATOM 808 O O . THR A 1 99 ? 2.897 -5.054 -2.430 1.00 97.94 99 THR A O 1
ATOM 811 N N . SER A 1 100 ? 2.169 -5.940 -4.353 1.00 96.88 100 SER A N 1
ATOM 812 C CA . SER A 1 100 ? 0.796 -5.429 -4.221 1.00 96.88 100 SER A CA 1
ATOM 813 C C . SER A 1 100 ? 0.069 -5.978 -2.986 1.00 96.88 100 SER A C 1
ATOM 815 O O . SER A 1 100 ? -0.553 -5.207 -2.258 1.00 96.88 100 SER A O 1
ATOM 817 N N . VAL A 1 101 ? 0.182 -7.279 -2.693 1.00 97.94 101 VAL A N 1
ATOM 818 C CA . VAL A 1 101 ? -0.431 -7.912 -1.504 1.00 97.94 101 VAL A CA 1
ATOM 819 C C . VAL A 1 101 ? 0.170 -7.369 -0.200 1.00 97.94 101 VAL A C 1
ATOM 821 O O . VAL A 1 101 ? -0.553 -7.158 0.780 1.00 97.94 101 VAL A O 1
ATOM 824 N N . LEU A 1 102 ? 1.476 -7.084 -0.181 1.00 97.75 102 LEU A N 1
ATOM 825 C CA . LEU A 1 102 ? 2.138 -6.425 0.948 1.00 97.75 102 LEU A CA 1
ATOM 826 C C . LEU A 1 102 ? 1.595 -5.008 1.161 1.00 97.75 102 LEU A C 1
ATOM 828 O O . LEU A 1 102 ? 1.209 -4.668 2.281 1.00 97.75 102 LEU A O 1
ATOM 832 N N . TRP A 1 103 ? 1.505 -4.202 0.100 1.00 97.88 103 TRP A N 1
ATOM 833 C CA . TRP A 1 103 ? 0.937 -2.854 0.190 1.00 97.88 103 TRP A CA 1
ATOM 834 C C . TRP A 1 103 ? -0.534 -2.863 0.608 1.00 97.88 103 TRP A C 1
ATOM 836 O O . TRP A 1 103 ? -0.923 -2.044 1.441 1.00 97.88 103 TRP A O 1
ATOM 846 N N . HIS A 1 104 ? -1.329 -3.817 0.116 1.00 97.88 104 HIS A N 1
ATOM 847 C CA . HIS A 1 104 ? -2.720 -3.999 0.542 1.00 97.88 104 HIS A CA 1
ATOM 848 C C . HIS A 1 104 ? -2.807 -4.338 2.033 1.00 97.88 104 HIS A C 1
ATOM 850 O O . HIS A 1 104 ? -3.564 -3.715 2.771 1.00 97.88 104 HIS A O 1
ATOM 856 N N . SER A 1 105 ? -1.952 -5.239 2.525 1.00 98.25 105 SER A N 1
ATOM 857 C CA . SER A 1 105 ? -1.882 -5.574 3.956 1.00 98.25 105 SER A CA 1
ATOM 858 C C . SER A 1 105 ? -1.561 -4.348 4.819 1.00 98.25 105 SER A C 1
ATOM 860 O O . SER A 1 105 ? -2.202 -4.116 5.846 1.00 98.25 105 SER A O 1
ATOM 862 N N . LEU A 1 106 ? -0.589 -3.534 4.395 1.00 98.31 106 LEU A N 1
ATOM 863 C CA . LEU A 1 106 ? -0.217 -2.301 5.093 1.00 98.31 106 LEU A CA 1
ATOM 864 C C . LEU A 1 106 ? -1.350 -1.271 5.075 1.00 98.31 106 LEU A C 1
ATOM 866 O O . LEU A 1 106 ?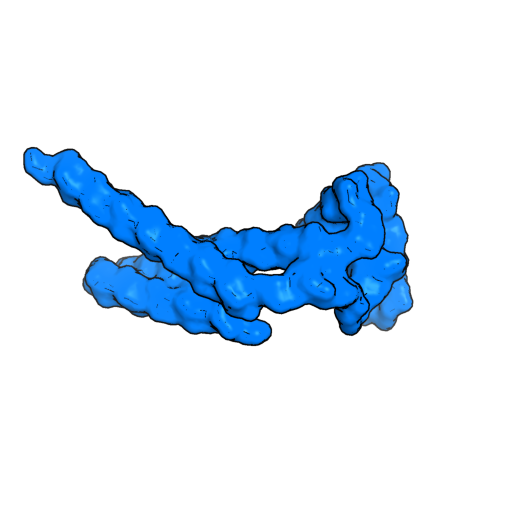 -1.615 -0.637 6.096 1.00 98.31 106 LEU A O 1
ATOM 870 N N . ALA A 1 107 ? -2.047 -1.134 3.950 1.00 98.38 107 ALA A N 1
ATOM 871 C CA . ALA A 1 107 ? -3.192 -0.246 3.830 1.00 98.38 107 ALA A CA 1
ATOM 872 C C . ALA A 1 107 ? -4.388 -0.711 4.688 1.00 98.38 107 ALA A C 1
ATOM 874 O O . ALA A 1 107 ? -5.025 0.135 5.315 1.00 98.38 107 ALA A O 1
ATOM 875 N N . ALA A 1 108 ? -4.628 -2.021 4.845 1.00 98.50 108 ALA A N 1
ATOM 876 C CA . ALA A 1 108 ? -5.655 -2.548 5.760 1.00 98.50 108 ALA A CA 1
ATOM 877 C C . ALA A 1 108 ? -5.346 -2.181 7.216 1.00 98.50 108 ALA A C 1
ATOM 879 O O . ALA A 1 108 ? -6.227 -1.775 7.976 1.00 98.50 108 ALA A O 1
ATOM 880 N N . ILE A 1 109 ? -4.076 -2.307 7.607 1.00 98.56 109 ILE A N 1
ATOM 881 C CA . ILE A 1 109 ? -3.602 -1.935 8.943 1.00 98.56 109 ILE A CA 1
ATOM 882 C C . ILE A 1 109 ? -3.719 -0.420 9.154 1.00 98.56 109 ILE A C 1
ATOM 884 O O . ILE A 1 109 ? -4.175 0.024 10.210 1.00 98.56 109 ILE A O 1
ATOM 888 N N . ALA A 1 110 ? -3.343 0.382 8.156 1.00 98.50 110 ALA A N 1
ATOM 889 C CA . ALA A 1 110 ? -3.502 1.831 8.209 1.00 98.50 110 ALA A CA 1
ATOM 890 C C . ALA A 1 110 ? -4.979 2.222 8.357 1.00 98.50 110 ALA A C 1
ATOM 892 O O . ALA A 1 110 ? -5.299 3.062 9.198 1.00 98.50 110 ALA A O 1
ATOM 893 N N . LEU A 1 111 ? -5.881 1.565 7.619 1.00 98.56 111 LEU A N 1
ATOM 894 C CA . LEU A 1 111 ? -7.325 1.763 7.725 1.00 98.56 111 LEU A CA 1
ATOM 895 C C . LEU A 1 111 ? -7.851 1.402 9.117 1.00 98.56 111 LEU A C 1
ATOM 897 O O . LEU A 1 111 ? -8.638 2.165 9.668 1.00 98.56 111 LEU A O 1
ATOM 901 N N . LEU A 1 112 ? -7.399 0.294 9.716 1.00 98.44 112 LEU A N 1
ATOM 902 C CA . LEU A 1 112 ? -7.762 -0.077 11.088 1.00 98.44 112 LEU A CA 1
ATOM 903 C C . LEU A 1 112 ? -7.439 1.054 12.076 1.00 98.44 112 LEU A C 1
ATOM 905 O O . LEU A 1 112 ? -8.290 1.435 12.880 1.00 98.44 112 LEU A O 1
ATOM 909 N N . PHE A 1 113 ? -6.218 1.593 12.027 1.00 97.81 113 PHE A N 1
ATOM 910 C CA . PHE A 1 113 ? -5.817 2.660 12.944 1.00 97.81 113 PHE A CA 1
ATOM 911 C C . PHE A 1 113 ? -6.522 3.976 12.638 1.00 97.81 113 PHE A C 1
ATOM 913 O O . PHE A 1 113 ? -7.022 4.622 13.556 1.00 97.81 113 PHE A O 1
ATOM 920 N N . PHE A 1 114 ? -6.615 4.344 11.363 1.00 98.44 114 PHE A N 1
ATOM 921 C CA . PHE A 1 114 ? -7.312 5.550 10.937 1.00 98.44 114 PHE A CA 1
ATOM 922 C C . PHE A 1 114 ? -8.787 5.525 11.350 1.00 98.44 114 PHE A C 1
ATOM 924 O O . PHE A 1 114 ? -9.272 6.488 11.935 1.00 98.44 114 PHE A O 1
ATOM 931 N N . ALA A 1 115 ? -9.491 4.416 11.111 1.00 98.38 115 ALA A N 1
ATOM 932 C CA . ALA A 1 115 ? -10.896 4.271 11.469 1.00 98.38 115 ALA A CA 1
ATOM 933 C C . ALA A 1 115 ? -11.112 4.277 12.991 1.00 98.38 115 ALA A C 1
ATOM 935 O O . ALA A 1 115 ? -12.071 4.891 13.452 1.00 98.38 115 ALA A O 1
ATOM 936 N N . GLU A 1 116 ? -10.235 3.646 13.788 1.00 97.88 116 GLU A N 1
ATOM 937 C CA . GLU A 1 116 ? -10.332 3.710 15.257 1.00 97.88 116 GLU A CA 1
ATOM 938 C C . GLU A 1 116 ? -10.203 5.161 15.743 1.00 97.88 116 GLU A C 1
ATOM 940 O O . GLU A 1 116 ? -11.058 5.620 16.502 1.00 97.88 116 GLU A O 1
ATOM 945 N N . GLU A 1 117 ? -9.179 5.891 15.287 1.00 97.88 117 GLU A N 1
ATOM 946 C CA . GLU A 1 117 ? -8.945 7.287 15.685 1.00 97.88 117 GLU A CA 1
ATOM 947 C C . GLU A 1 117 ? -10.054 8.226 15.186 1.00 97.88 117 GLU A C 1
ATOM 949 O O . GLU A 1 117 ? -10.507 9.101 15.924 1.00 97.88 117 GLU A O 1
ATOM 954 N N . LEU A 1 118 ? -10.562 8.006 13.971 1.00 98.38 118 LEU A N 1
ATOM 955 C CA . LEU A 1 118 ? -11.688 8.760 13.426 1.00 98.38 118 LEU A CA 1
ATOM 956 C C . LEU A 1 118 ? -12.959 8.548 14.260 1.00 98.38 118 LEU A C 1
ATOM 958 O O . LEU A 1 118 ? -13.629 9.506 14.621 1.00 98.38 118 LEU A O 1
ATOM 962 N N . LEU A 1 119 ? -13.296 7.308 14.615 1.00 98.38 119 LEU A N 1
ATOM 963 C CA . LEU A 1 119 ? -14.481 7.027 15.432 1.00 98.38 119 LEU A CA 1
ATOM 964 C C . LEU A 1 119 ? -14.336 7.584 16.856 1.00 98.38 119 LEU A C 1
ATOM 966 O O . LEU A 1 119 ? -15.308 8.067 17.436 1.00 98.38 119 LEU A O 1
ATOM 970 N N . LEU A 1 120 ? -13.125 7.549 17.418 1.00 98.00 120 LEU A N 1
ATOM 971 C CA . LEU A 1 120 ? -12.830 8.181 18.705 1.00 98.00 120 LEU A CA 1
ATOM 972 C C . LEU A 1 120 ? -12.986 9.708 18.653 1.00 98.00 120 LEU A C 1
ATOM 974 O O . LEU A 1 120 ? -13.478 10.281 19.625 1.00 98.00 120 LEU A O 1
ATOM 978 N N . SER A 1 121 ? -12.626 10.366 17.545 1.00 97.88 121 SER A N 1
ATOM 979 C CA . SER A 1 121 ? -12.778 11.824 17.408 1.00 97.88 121 SER A CA 1
ATOM 980 C C . SER A 1 121 ? -14.246 12.271 17.372 1.00 97.88 121 SER A C 1
ATOM 982 O O . SER A 1 121 ? -14.560 13.375 17.810 1.00 97.88 121 SER A O 1
ATOM 984 N N . PHE A 1 122 ? -15.161 11.382 16.970 1.00 97.62 122 PHE A N 1
ATOM 985 C CA . PHE A 1 122 ? -16.613 11.572 17.079 1.00 97.62 122 PHE A CA 1
ATOM 986 C C . PHE A 1 122 ? -17.190 11.243 18.470 1.00 97.62 122 PHE A C 1
ATOM 988 O O . PHE A 1 122 ? -18.406 11.281 18.659 1.00 97.62 122 PHE A O 1
ATOM 995 N N . GLY A 1 123 ? -16.350 10.915 19.457 1.00 96.62 123 GLY A N 1
ATOM 996 C CA . GLY A 1 123 ? -16.777 10.657 20.836 1.00 96.62 123 GLY A CA 1
ATOM 997 C C . GLY A 1 123 ? -17.370 9.266 21.076 1.00 96.62 123 GLY A C 1
ATOM 998 O O . GLY A 1 123 ? -18.005 9.047 22.109 1.00 96.62 123 GLY A O 1
ATOM 999 N N . LEU A 1 124 ? -17.179 8.312 20.157 1.00 96.88 124 LEU A N 1
ATOM 1000 C CA . LEU A 1 124 ? -17.634 6.938 20.372 1.00 96.88 124 LEU A CA 1
ATOM 1001 C C . LEU A 1 124 ? -16.816 6.249 21.469 1.00 96.88 124 LEU A C 1
ATOM 1003 O O . LEU A 1 124 ? -15.614 6.462 21.638 1.00 96.88 124 LEU A O 1
ATOM 1007 N N . GLU A 1 125 ? -17.482 5.351 22.195 1.00 96.88 125 GLU A N 1
ATOM 1008 C CA . GLU A 1 125 ? -16.838 4.509 23.195 1.00 96.88 125 GLU A CA 1
ATOM 1009 C C . GLU A 1 125 ? -15.724 3.662 22.558 1.00 96.88 125 GLU A C 1
ATOM 1011 O O . GLU A 1 125 ? -15.936 2.958 21.570 1.00 96.88 125 GLU A O 1
ATOM 1016 N N . ARG A 1 126 ? -14.542 3.653 23.184 1.00 93.31 126 ARG A N 1
ATOM 1017 C CA . ARG A 1 126 ? -13.334 2.986 22.674 1.00 93.31 126 ARG A CA 1
ATOM 1018 C C . ARG A 1 126 ? -13.529 1.513 22.301 1.00 93.31 126 ARG A C 1
ATOM 1020 O O . ARG A 1 126 ? -12.908 1.046 21.349 1.00 93.31 126 ARG A O 1
ATOM 1027 N N . GLY A 1 127 ? -14.359 0.769 23.035 1.00 93.56 127 GLY A N 1
ATO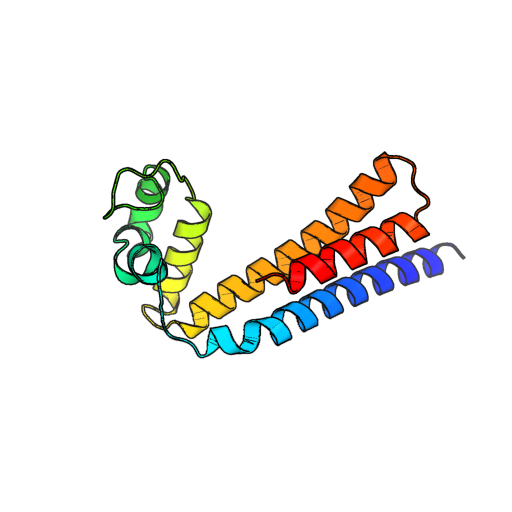M 1028 C CA . GLY A 1 127 ? -14.684 -0.621 22.697 1.00 93.56 127 GLY A CA 1
ATOM 1029 C C . GLY A 1 127 ? -15.418 -0.743 21.358 1.00 93.56 127 GLY A C 1
ATOM 1030 O O . GLY A 1 127 ? -15.032 -1.555 20.516 1.00 93.56 127 GLY A O 1
ATOM 1031 N N . ARG A 1 128 ? -16.422 0.115 21.135 1.00 95.69 128 ARG A N 1
ATOM 1032 C CA . ARG A 1 128 ? -17.208 0.167 19.894 1.00 95.69 128 ARG A CA 1
ATOM 1033 C C . ARG A 1 128 ? -16.365 0.648 18.719 1.00 95.69 128 ARG A C 1
ATOM 1035 O O . ARG A 1 128 ? -16.381 -0.005 17.680 1.00 95.69 128 ARG A O 1
ATOM 1042 N N . SER A 1 129 ? -15.570 1.705 18.909 1.00 96.69 129 SER A N 1
ATOM 1043 C CA . SER A 1 129 ? -14.672 2.230 17.870 1.00 96.69 129 SER A CA 1
ATOM 1044 C C . SER A 1 129 ? -13.721 1.155 17.347 1.00 96.69 129 SER A C 1
ATOM 10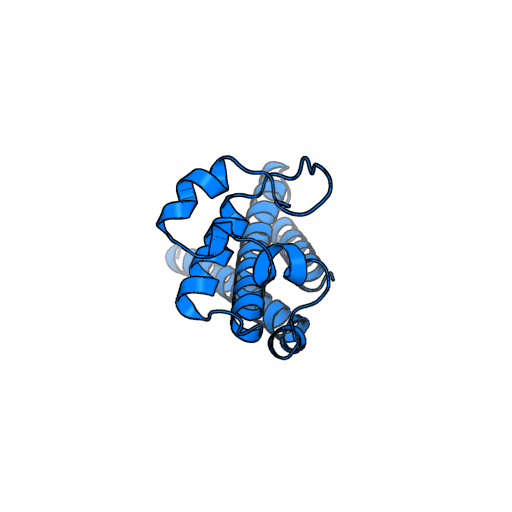46 O O . SER A 1 129 ? -13.577 0.992 16.141 1.00 96.69 129 SER A O 1
ATOM 1048 N N . ARG A 1 130 ? -13.136 0.349 18.243 1.00 95.38 130 ARG A N 1
ATOM 1049 C CA . ARG A 1 130 ? -12.252 -0.765 17.862 1.00 95.38 130 ARG A CA 1
ATOM 1050 C C . ARG A 1 130 ? -12.962 -1.848 17.070 1.00 95.38 130 ARG A C 1
ATOM 1052 O O . ARG A 1 130 ? -12.422 -2.312 16.073 1.00 95.38 130 ARG A O 1
ATOM 1059 N N . LEU A 1 131 ? -14.139 -2.274 17.530 1.00 96.50 131 LEU A N 1
ATOM 1060 C CA . LEU A 1 131 ? -14.902 -3.313 16.844 1.00 96.50 131 LEU A CA 1
ATOM 1061 C C . LEU A 1 131 ? -15.292 -2.851 15.437 1.00 96.50 131 LEU A C 1
ATOM 1063 O O . LEU A 1 131 ? -15.066 -3.574 14.473 1.00 96.50 131 LEU A O 1
ATOM 1067 N N . MET A 1 132 ? -15.820 -1.632 15.318 1.00 98.00 132 MET A N 1
ATOM 1068 C CA . MET A 1 132 ? -16.218 -1.050 14.036 1.00 98.00 132 MET A CA 1
ATOM 1069 C C . MET A 1 132 ? -15.023 -0.878 13.092 1.00 98.00 132 MET A C 1
ATOM 1071 O O . MET A 1 132 ? -15.120 -1.251 11.926 1.00 98.00 132 MET A O 1
ATOM 1075 N N . ALA A 1 133 ? -13.887 -0.383 13.591 1.00 98.06 133 ALA A N 1
ATOM 1076 C CA . ALA A 1 133 ? -12.665 -0.239 12.803 1.00 98.06 133 ALA A CA 1
ATOM 1077 C C . ALA A 1 133 ? -12.120 -1.592 12.318 1.00 98.06 133 ALA A C 1
ATOM 1079 O O . ALA A 1 133 ? -11.728 -1.715 11.160 1.00 98.06 133 ALA A O 1
ATOM 1080 N N . LEU A 1 134 ? -12.145 -2.623 13.172 1.00 98.00 134 LEU A N 1
ATOM 1081 C CA . LEU A 1 134 ? -11.730 -3.974 12.795 1.00 98.00 134 LEU A CA 1
ATOM 1082 C C . LEU A 1 134 ? -12.651 -4.577 11.734 1.00 98.00 134 LEU A C 1
ATOM 1084 O O . LEU A 1 134 ? -12.158 -5.142 10.764 1.00 98.00 134 LEU A O 1
ATOM 1088 N N . VAL A 1 135 ? -13.970 -4.441 11.890 1.00 98.19 135 VAL A N 1
ATOM 1089 C CA . VAL A 1 135 ? -14.938 -4.917 10.891 1.00 98.19 135 VAL A CA 1
ATOM 1090 C C . VAL A 1 135 ? -14.734 -4.194 9.561 1.00 98.19 135 VAL A C 1
ATOM 1092 O O . VAL A 1 135 ? -14.657 -4.853 8.529 1.00 98.19 135 VAL A O 1
ATOM 1095 N N . ALA A 1 136 ? -14.578 -2.867 9.575 1.00 98.25 136 ALA A N 1
ATOM 1096 C CA . ALA A 1 136 ? -14.318 -2.089 8.366 1.00 98.25 136 ALA A CA 1
ATOM 1097 C C . ALA A 1 136 ? -13.025 -2.537 7.663 1.00 98.25 136 ALA A C 1
ATOM 1099 O O . ALA A 1 136 ? -13.035 -2.780 6.457 1.00 98.25 136 ALA A O 1
ATOM 1100 N N . ALA A 1 137 ? -11.937 -2.712 8.417 1.00 98.50 137 ALA A N 1
ATOM 1101 C CA . ALA A 1 137 ? -10.662 -3.170 7.876 1.00 98.50 137 ALA A CA 1
ATOM 1102 C C . ALA A 1 137 ? -10.730 -4.610 7.341 1.00 98.50 137 ALA A C 1
ATOM 1104 O O . ALA A 1 137 ? -10.153 -4.884 6.296 1.00 98.50 137 ALA A O 1
ATOM 1105 N N . LEU A 1 138 ? -11.453 -5.518 8.008 1.00 98.44 138 LEU A N 1
ATOM 1106 C CA . LEU A 1 138 ? -11.648 -6.897 7.541 1.00 98.44 138 LEU A CA 1
ATOM 1107 C C . LEU A 1 138 ? -12.473 -6.961 6.254 1.00 98.44 138 LEU A C 1
ATOM 1109 O O . LEU A 1 138 ? -12.109 -7.701 5.346 1.00 98.44 138 LEU A O 1
ATOM 1113 N N . VAL A 1 139 ? -13.555 -6.183 6.165 1.00 98.38 139 VAL A N 1
ATOM 1114 C CA . VAL A 1 139 ? -14.374 -6.092 4.945 1.00 98.38 139 VAL A CA 1
ATOM 1115 C C . VAL A 1 139 ? -13.540 -5.545 3.790 1.00 98.38 139 VAL A C 1
ATOM 1117 O O . VAL A 1 139 ? -13.567 -6.109 2.701 1.00 98.38 139 VAL A O 1
ATOM 1120 N N . TRP A 1 140 ? -12.760 -4.491 4.035 1.00 98.12 140 TRP A N 1
ATOM 1121 C CA . TRP A 1 140 ? -11.858 -3.920 3.037 1.00 98.12 140 TRP A CA 1
ATOM 1122 C C . TRP A 1 140 ? -10.745 -4.897 2.625 1.00 98.12 140 TRP A C 1
ATOM 1124 O O . TRP A 1 140 ? -10.430 -5.012 1.445 1.00 98.12 140 TRP A O 1
ATOM 1134 N N . ALA A 1 141 ? -10.196 -5.657 3.576 1.00 98.12 141 ALA A N 1
ATOM 1135 C CA . ALA A 1 141 ? -9.123 -6.618 3.336 1.00 98.12 141 ALA A CA 1
ATOM 1136 C C . ALA A 1 141 ? -9.508 -7.769 2.396 1.00 98.12 141 ALA A C 1
ATOM 1138 O O . ALA A 1 141 ? -8.612 -8.347 1.793 1.00 98.12 141 ALA A O 1
ATOM 1139 N N . ILE A 1 142 ? -10.794 -8.116 2.281 1.00 97.62 142 ILE A N 1
ATOM 1140 C CA . ILE A 1 142 ? -11.280 -9.189 1.392 1.00 97.62 142 ILE A CA 1
ATOM 1141 C C . ILE A 1 142 ? -12.034 -8.666 0.164 1.00 97.62 142 ILE A 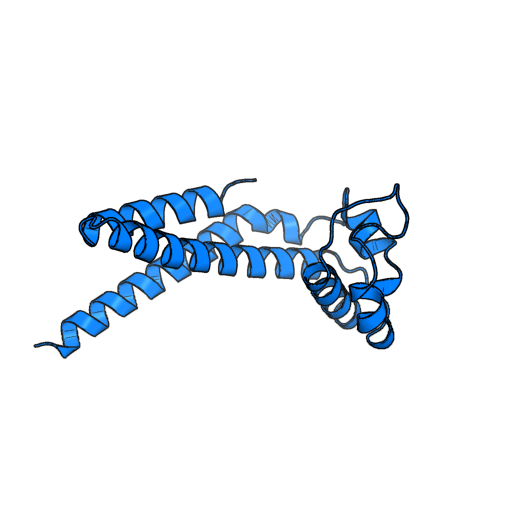C 1
ATOM 1143 O O . ILE A 1 142 ? -12.530 -9.463 -0.632 1.00 97.62 142 ILE A O 1
ATOM 1147 N N . HIS A 1 143 ? -12.190 -7.348 0.038 1.00 94.25 143 HIS A N 1
ATOM 1148 C CA . HIS A 1 143 ? -12.928 -6.749 -1.066 1.00 94.25 143 HIS A CA 1
ATOM 1149 C C . HIS A 1 143 ? -12.132 -6.881 -2.378 1.00 94.25 143 HIS A C 1
ATOM 1151 O O . HIS A 1 143 ? -10.954 -6.527 -2.380 1.00 94.25 143 HIS A O 1
ATOM 1157 N N . PRO A 1 144 ? -12.727 -7.403 -3.467 1.00 81.94 144 PRO A N 1
ATOM 1158 C CA . PRO A 1 144 ? -12.031 -7.592 -4.740 1.00 81.94 144 PRO A CA 1
ATOM 1159 C C . PRO A 1 144 ? -11.541 -6.285 -5.373 1.00 81.94 144 PRO A C 1
ATOM 1161 O O . PRO A 1 144 ? -12.201 -5.239 -5.185 1.00 81.94 144 PRO A O 1
#

Secondary structure (DSSP, 8-state):
-HHHHHHHHHHHHHHHHHHHHHHHHHHHGGGGGSPP-TTHIIIIII-SGGG-GGGHHHHTTS-S-SSSS------HHHHHHHHHHHHHHTT-HHHHHHHHHHHHHHHHHHHHHHHHHHHHHTT--HHHHHHHHHHHHHHHHT--

Foldseek 3Di:
DVVVVVVVVVVVLVVLLVVLLVLLCVLLVVQLVDADDDCCCQQQVPDPLLQDPVSLVVLQVDARGPPDDDDPHRDSVLSPVSSVCCVVPNRNRNSVSVVVSVVLSVVLSVQLVVQLVVVVVVVDDSVVSNVVSSVVSSCSSNDD

Solvent-accessible surface area (backbone atoms only — not comparable to full-atom values): 7921 Å² total; per-residue (Å²): 125,71,71,61,57,57,51,56,51,54,51,52,53,51,51,53,42,53,48,46,40,52,49,26,50,66,69,49,50,69,54,37,76,40,74,78,55,78,64,39,49,54,65,61,74,59,41,72,49,33,76,42,83,85,28,47,72,55,38,65,77,42,44,60,49,86,89,56,72,94,46,93,52,74,47,44,69,60,48,51,50,47,26,53,46,32,74,76,50,56,94,48,42,31,64,52,42,45,53,51,53,51,51,50,32,51,49,31,45,50,43,27,53,51,40,25,55,51,36,43,74,73,69,45,58,69,70,57,21,46,52,52,13,48,52,53,23,53,55,58,44,67,53,131

Mean predicted aligned error: 4.92 Å

Sequence (144 aa):
MHGLLISSFVVKKIWAALILIAVVFISYAPAVRNGFVWDDTALVLRDPLIRSWRLITEGFNHFLFVDATASDFYRPIQRLIFTIDYAAFAFRPGPYHLTSVLWHSLAAIALLFFAEELLLSFGLERGRSRLMALVAALVWAIHP

pLDDT: mean 92.84, std 10.32, range [53.25, 98.56]